Protein AF-A0A5E4Q2Z3-F1 (afdb_monomer)

Nearest PDB structures (foldseek):
  5k8j-assembly1_A-2  TM=1.905E-01  e=8.175E+00  Caulobacter vibrioides CB15

Secondary structure (DSSP, 8-state):
-EEETTEEE--------SS-SEEEEEEEE---SSSPPPEEEEETTEEEEESSPPP--S-----------PEEEEEEEE---TT-HHHHHHHHHHS-TT---------S------------HHHHHHHHHHHHHHHHHHHHHHHHHHHHHHS------

Radius of gyration: 28.91 Å; Cα contacts (8 Å, |Δi|>4): 92; chains: 1; bounding box: 71×32×90 Å

Mean predicted aligned error: 18.39 Å

Sequence (157 aa):
MMKDGNALQSVYEAFRFTESYGVIFQCNVKYCLGPCEPAVCEWGRESIESWGRKRRSLPQNETETAQEEDMNISQEILVLDFGDERQSTDFLRSDKPGGTASETNFGGEKTVTIVEPCPSKGSVLLLGVACALLVLLYIATIFCYYMRKWMAPPKHL

Foldseek 3Di:
DDDDPPDFDDDDDDDDDPVDQKDKDKDWDFDDPDDQAWDWDDDPPDTDTHPDDDDDDDDDDDPDPDPGPTDIDMDMDGHDDPPPVVVVVVVVPVPDDDDDDDDDDDDDDDDPPDDPVPVPPVNVVVVVVVVVVVVVVVVVVVVVVVCCVVPDDPPDD

Structure (mmCIF, N/CA/C/O backbone):
data_AF-A0A5E4Q2Z3-F1
#
_entry.id   AF-A0A5E4Q2Z3-F1
#
loop_
_atom_site.group_PDB
_atom_site.id
_atom_site.type_symbol
_atom_site.label_atom_id
_atom_site.label_alt_id
_atom_site.label_comp_id
_atom_site.label_asym_id
_atom_site.label_entity_id
_atom_site.label_seq_id
_atom_site.pdbx_PDB_ins_code
_atom_site.Cartn_x
_atom_site.Cartn_y
_atom_site.Cartn_z
_atom_site.occupancy
_atom_site.B_iso_or_equiv
_atom_site.auth_seq_id
_atom_site.auth_comp_id
_atom_site.auth_asym_id
_atom_site.auth_atom_id
_atom_site.pdbx_PDB_model_num
ATOM 1 N N . MET A 1 1 ? 3.162 -3.206 -16.018 1.00 85.25 1 MET A N 1
ATOM 2 C CA . MET A 1 1 ? 2.653 -4.082 -14.938 1.00 85.25 1 MET A CA 1
ATOM 3 C C . MET A 1 1 ? 2.426 -5.451 -15.535 1.00 85.25 1 MET A C 1
ATOM 5 O O . MET A 1 1 ? 1.908 -5.526 -16.646 1.00 85.25 1 MET A O 1
ATOM 9 N N . MET A 1 2 ? 2.848 -6.493 -14.832 1.00 87.62 2 MET A N 1
ATOM 10 C CA . MET A 1 2 ? 2.703 -7.886 -15.248 1.00 87.62 2 MET A CA 1
ATOM 11 C C . MET A 1 2 ? 1.616 -8.553 -14.407 1.00 87.62 2 MET A C 1
ATOM 13 O O . MET A 1 2 ? 1.395 -8.168 -13.257 1.00 87.62 2 MET A O 1
ATOM 17 N N . LYS A 1 3 ? 0.920 -9.522 -14.997 1.00 87.81 3 LYS A N 1
ATOM 18 C CA . LYS A 1 3 ? -0.082 -10.325 -14.301 1.00 87.81 3 LYS A CA 1
ATOM 19 C C . LYS A 1 3 ? 0.606 -11.501 -13.605 1.00 87.81 3 LYS A C 1
ATOM 21 O O . LYS A 1 3 ? 1.283 -12.276 -14.274 1.00 87.81 3 LYS A O 1
ATOM 26 N N . ASP A 1 4 ? 0.385 -11.648 -12.303 1.00 88.12 4 ASP A N 1
ATOM 27 C CA . ASP A 1 4 ? 0.823 -12.801 -11.511 1.00 88.12 4 ASP A CA 1
ATOM 28 C C . ASP A 1 4 ? -0.396 -13.440 -10.829 1.00 88.12 4 ASP A C 1
ATOM 30 O O . ASP A 1 4 ? -0.913 -12.952 -9.823 1.00 88.12 4 ASP A O 1
ATOM 34 N N . GLY A 1 5 ? -0.950 -14.483 -11.453 1.00 86.69 5 GLY A N 1
ATOM 35 C CA . GLY A 1 5 ? -2.220 -15.082 -11.035 1.00 86.69 5 GLY A CA 1
ATOM 36 C C . GLY A 1 5 ? -3.374 -14.068 -11.042 1.00 86.69 5 GLY A C 1
ATOM 37 O O . GLY A 1 5 ? -3.793 -13.598 -12.104 1.00 86.69 5 GLY A O 1
ATOM 38 N N . ASN A 1 6 ? -3.881 -13.7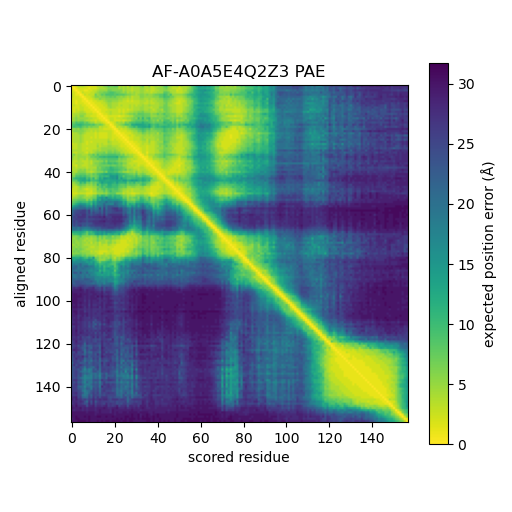43 -9.848 1.00 82.88 6 ASN A N 1
ATOM 39 C CA . ASN A 1 6 ? -4.934 -12.743 -9.626 1.00 82.88 6 ASN A CA 1
ATOM 40 C C . ASN A 1 6 ? -4.388 -11.374 -9.175 1.00 82.88 6 ASN A C 1
ATOM 42 O O . ASN A 1 6 ? -5.175 -10.477 -8.878 1.00 82.88 6 ASN A O 1
ATOM 46 N N . ALA A 1 7 ? -3.067 -11.208 -9.107 1.00 85.06 7 ALA A N 1
ATOM 47 C CA . ALA A 1 7 ? -2.408 -9.971 -8.716 1.00 85.06 7 ALA A CA 1
ATOM 48 C C . ALA A 1 7 ? -1.781 -9.254 -9.924 1.00 85.06 7 ALA A C 1
ATOM 50 O O . ALA A 1 7 ? -1.456 -9.856 -10.952 1.00 85.06 7 ALA A O 1
ATOM 51 N N . LEU A 1 8 ? -1.598 -7.941 -9.778 1.00 86.38 8 LEU A N 1
ATOM 52 C CA . LEU A 1 8 ? -0.811 -7.110 -10.684 1.00 86.38 8 LEU A CA 1
ATOM 53 C C . LEU A 1 8 ? 0.483 -6.718 -9.981 1.00 86.38 8 LEU A C 1
ATOM 55 O O . LEU A 1 8 ? 0.448 -6.188 -8.872 1.00 86.38 8 LEU A O 1
ATOM 59 N N . GLN A 1 9 ? 1.614 -6.943 -10.646 1.00 88.25 9 GLN A N 1
ATOM 60 C CA . GLN A 1 9 ? 2.930 -6.634 -10.103 1.00 88.25 9 GLN A CA 1
ATOM 61 C C . GLN A 1 9 ? 3.684 -5.637 -10.988 1.00 88.25 9 GLN A C 1
ATOM 63 O O . GLN A 1 9 ? 3.633 -5.658 -12.225 1.00 88.25 9 GLN A O 1
ATOM 68 N N . SER A 1 10 ? 4.423 -4.751 -10.333 1.00 86.25 10 SER A N 1
ATOM 69 C CA . SER A 1 10 ? 5.397 -3.853 -10.946 1.00 86.25 10 SER A CA 1
ATOM 70 C C . SER A 1 10 ? 6.582 -3.689 -10.011 1.00 86.25 10 SER A C 1
ATOM 72 O O . SER A 1 10 ? 6.403 -3.581 -8.800 1.00 86.25 10 SER A O 1
ATOM 74 N N . VAL A 1 11 ? 7.778 -3.660 -10.587 1.00 87.38 11 VAL A N 1
ATOM 75 C CA . VAL A 1 11 ? 9.028 -3.451 -9.859 1.00 87.38 11 VAL A CA 1
ATOM 76 C C . VAL A 1 11 ? 9.473 -2.011 -10.083 1.00 87.38 11 VAL A C 1
ATOM 78 O O . VAL A 1 11 ? 9.460 -1.534 -11.218 1.00 87.38 11 VAL A O 1
ATOM 81 N N . TYR A 1 12 ? 9.854 -1.337 -9.002 1.00 88.06 12 TYR A N 1
ATOM 82 C CA . TYR A 1 12 ? 10.375 0.026 -9.017 1.00 88.06 12 TYR A CA 1
ATOM 83 C C . TYR A 1 12 ? 11.735 0.059 -8.327 1.0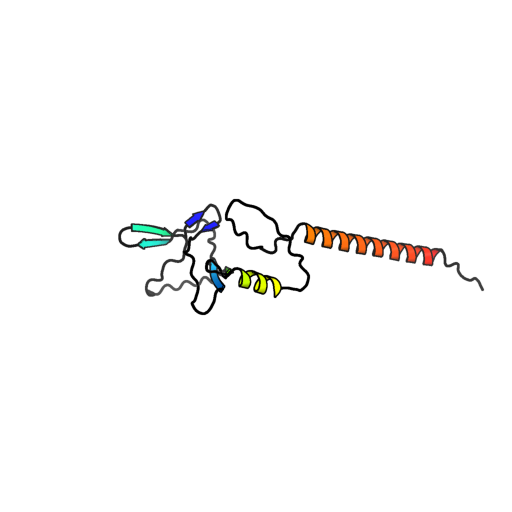0 88.06 12 TYR A C 1
ATOM 85 O O . TYR A 1 12 ? 11.951 -0.648 -7.341 1.00 88.06 12 TYR A O 1
ATOM 93 N N . GLU A 1 13 ? 12.640 0.891 -8.832 1.00 87.44 13 GLU A N 1
ATOM 94 C CA . GLU A 1 13 ? 13.867 1.221 -8.112 1.00 87.44 13 GLU A CA 1
ATOM 95 C C . GLU A 1 13 ? 13.537 2.140 -6.935 1.00 87.44 13 GLU A C 1
ATOM 97 O O . GLU A 1 13 ? 12.663 3.005 -7.032 1.00 87.44 13 GLU A O 1
ATOM 102 N N . ALA A 1 14 ? 14.222 1.942 -5.810 1.00 85.88 14 ALA A N 1
ATOM 103 C CA . ALA A 1 14 ? 14.028 2.782 -4.640 1.00 85.88 14 ALA A CA 1
ATOM 104 C C . ALA A 1 14 ? 14.474 4.219 -4.945 1.00 85.88 14 ALA A C 1
ATOM 106 O O . ALA A 1 14 ? 15.584 4.449 -5.425 1.00 85.88 14 ALA A O 1
ATOM 107 N N . PHE A 1 15 ? 13.614 5.184 -4.634 1.00 88.62 15 PHE A N 1
ATOM 108 C CA . PHE A 1 15 ? 13.907 6.605 -4.760 1.00 88.62 15 PHE A CA 1
ATOM 109 C C . PHE A 1 15 ? 13.319 7.358 -3.573 1.00 88.62 15 PHE A C 1
ATOM 111 O O . PHE A 1 15 ? 12.349 6.913 -2.965 1.00 88.62 15 PHE A O 1
ATOM 118 N N . ARG A 1 16 ? 13.887 8.523 -3.269 1.00 86.69 16 ARG A N 1
ATOM 119 C CA . ARG A 1 16 ? 13.327 9.470 -2.303 1.00 86.69 16 ARG A CA 1
ATOM 120 C C . ARG A 1 16 ? 13.345 10.874 -2.875 1.00 86.69 16 ARG A C 1
ATOM 122 O O . ARG A 1 16 ? 14.167 11.186 -3.739 1.00 86.69 16 ARG A O 1
ATOM 129 N N . PHE A 1 17 ? 12.459 11.725 -2.376 1.00 88.31 17 PHE A N 1
ATOM 130 C CA . PHE A 1 17 ? 12.543 13.152 -2.653 1.00 88.31 17 PHE A CA 1
ATOM 131 C C . PHE A 1 17 ? 13.656 13.771 -1.797 1.00 88.31 17 PHE A C 1
ATOM 133 O O . PHE A 1 17 ? 14.016 13.258 -0.738 1.00 88.31 17 PHE A O 1
ATOM 140 N N . THR A 1 18 ? 14.233 14.887 -2.244 1.00 87.50 18 THR A N 1
ATOM 141 C CA . THR A 1 18 ? 15.296 15.569 -1.483 1.00 87.50 18 THR A CA 1
ATOM 142 C C . THR A 1 18 ? 14.792 16.153 -0.164 1.00 87.50 18 THR A C 1
ATOM 144 O O . THR A 1 18 ? 15.579 16.329 0.757 1.00 87.50 18 THR A O 1
ATOM 147 N N . GLU A 1 19 ? 13.494 16.442 -0.080 1.00 86.88 19 GLU A N 1
ATOM 148 C CA . GLU A 1 19 ? 12.838 17.069 1.073 1.00 86.88 19 GLU A CA 1
ATOM 149 C C . GLU A 1 19 ? 12.075 16.063 1.955 1.00 86.88 19 GLU A C 1
ATOM 151 O O . GLU A 1 19 ? 11.770 16.363 3.104 1.00 86.88 19 GLU A O 1
ATOM 156 N N . SER A 1 20 ? 11.790 14.857 1.446 1.00 84.06 20 SER A N 1
ATOM 157 C CA . SER A 1 20 ? 10.996 13.848 2.153 1.00 84.06 20 SER A CA 1
ATOM 158 C C . SER A 1 20 ? 11.587 12.452 2.002 1.00 84.06 20 SER A C 1
ATOM 160 O O . SER A 1 20 ? 11.831 11.977 0.890 1.00 84.06 20 SER A O 1
ATOM 162 N N . TYR A 1 21 ? 11.740 11.778 3.140 1.00 85.31 21 TYR A N 1
ATOM 163 C CA . TYR A 1 21 ? 12.079 10.358 3.222 1.00 85.31 21 TYR A CA 1
ATOM 164 C C . TYR A 1 21 ? 10.877 9.452 2.920 1.00 85.31 21 TYR A C 1
ATOM 166 O O . TYR A 1 21 ? 11.060 8.295 2.547 1.00 85.31 21 TYR A O 1
ATOM 174 N N . GLY A 1 22 ? 9.653 9.964 3.087 1.00 87.81 22 GLY A N 1
ATOM 175 C CA . GLY A 1 22 ? 8.418 9.258 2.759 1.00 87.81 22 GLY A CA 1
ATOM 176 C C . GLY A 1 22 ? 8.053 9.433 1.286 1.00 87.81 22 GLY A C 1
ATOM 177 O O . GLY A 1 22 ? 8.051 10.555 0.766 1.00 87.81 22 GLY A O 1
ATOM 178 N N . VAL A 1 23 ? 7.726 8.323 0.624 1.00 89.31 23 VAL A N 1
ATOM 179 C CA . VAL A 1 23 ? 7.159 8.273 -0.728 1.00 89.31 23 VAL A CA 1
ATOM 180 C C . VAL A 1 23 ? 5.818 7.556 -0.667 1.00 89.31 23 VAL A C 1
ATOM 182 O O . VAL A 1 23 ? 5.718 6.456 -0.127 1.00 89.31 23 VAL A O 1
ATOM 185 N N . ILE A 1 24 ? 4.784 8.167 -1.246 1.00 89.12 24 ILE A N 1
ATOM 186 C CA . ILE A 1 24 ? 3.442 7.587 -1.310 1.00 89.12 24 ILE A CA 1
ATOM 187 C C . ILE A 1 24 ? 3.184 7.089 -2.729 1.00 89.12 24 ILE A C 1
ATOM 189 O O . ILE A 1 24 ? 3.210 7.858 -3.691 1.00 89.12 24 ILE A O 1
ATOM 193 N N . PHE A 1 25 ? 2.896 5.800 -2.853 1.00 89.44 25 PHE A N 1
ATOM 194 C CA . PHE A 1 25 ? 2.440 5.184 -4.088 1.00 89.44 25 PHE A CA 1
ATOM 195 C C . PHE A 1 25 ? 0.922 5.211 -4.116 1.00 89.44 25 PHE A C 1
ATOM 197 O O . PHE A 1 25 ? 0.281 4.517 -3.331 1.00 89.44 25 PHE A O 1
ATOM 204 N N . GLN A 1 26 ? 0.353 6.010 -5.017 1.00 89.62 26 GLN A N 1
ATOM 205 C CA . GLN A 1 26 ? -1.086 6.066 -5.247 1.00 89.62 26 GLN A CA 1
ATOM 206 C C . GLN A 1 26 ? -1.427 5.401 -6.582 1.00 89.62 26 GLN A C 1
ATOM 208 O O . GLN A 1 26 ? -1.059 5.882 -7.656 1.00 89.62 26 GLN A O 1
ATOM 213 N N . CYS A 1 27 ? -2.158 4.298 -6.505 1.00 87.50 27 CYS A N 1
ATOM 214 C CA . CYS A 1 27 ? -2.600 3.507 -7.642 1.00 87.50 27 CYS A CA 1
ATOM 215 C C . CYS A 1 27 ? -4.117 3.629 -7.801 1.00 87.50 27 CYS A C 1
ATOM 217 O O . CYS A 1 27 ? -4.851 3.619 -6.817 1.00 87.50 27 CYS A O 1
ATOM 219 N N . ASN A 1 28 ? -4.583 3.702 -9.048 1.00 88.62 28 ASN A N 1
ATOM 220 C CA . ASN A 1 28 ? -5.996 3.535 -9.381 1.00 88.62 28 ASN A CA 1
ATOM 221 C C . ASN A 1 28 ? -6.151 2.188 -10.079 1.00 88.62 28 ASN A C 1
ATOM 223 O O . ASN A 1 28 ? -5.472 1.929 -11.077 1.00 88.62 28 ASN A O 1
ATOM 227 N N . VAL A 1 29 ? -7.006 1.335 -9.531 1.00 87.31 29 VAL A N 1
ATOM 228 C CA . VAL A 1 29 ? -7.225 -0.029 -9.999 1.00 87.31 29 VAL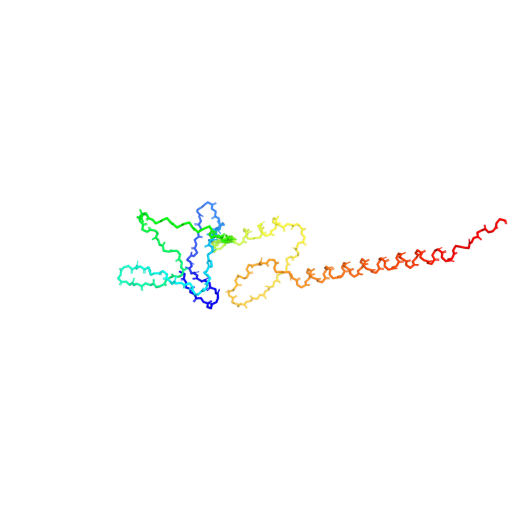 A CA 1
ATOM 229 C C . VAL A 1 29 ? -8.586 -0.111 -10.669 1.00 87.31 29 VAL A C 1
ATOM 231 O O . VAL A 1 29 ? -9.603 0.259 -10.085 1.00 87.31 29 VAL A O 1
ATOM 234 N N . LYS A 1 30 ? -8.576 -0.649 -11.889 1.00 85.62 30 LYS A N 1
ATOM 235 C CA . LYS A 1 30 ? -9.764 -0.990 -12.667 1.00 85.62 30 LYS A CA 1
ATOM 236 C C . LYS A 1 30 ? -9.895 -2.499 -12.773 1.00 85.62 30 LYS A C 1
ATOM 238 O O . LYS A 1 30 ? -8.892 -3.187 -12.966 1.00 85.62 30 LYS A O 1
ATOM 243 N N . TYR A 1 31 ? -11.120 -2.998 -12.675 1.00 84.25 31 TYR A N 1
ATOM 244 C CA . TYR A 1 31 ? -11.435 -4.402 -12.913 1.00 84.25 31 TYR A CA 1
ATOM 245 C C . TYR A 1 31 ? -12.238 -4.542 -14.206 1.00 84.25 31 TYR A C 1
ATOM 247 O O . TYR A 1 31 ? -13.071 -3.700 -14.521 1.00 84.25 31 TYR A O 1
ATOM 255 N N . CYS A 1 32 ? -11.994 -5.620 -14.947 1.00 83.25 32 CYS A N 1
ATOM 256 C CA . CYS A 1 32 ? -12.779 -5.968 -16.126 1.00 83.25 32 CYS A CA 1
ATOM 257 C C . CYS A 1 32 ? -13.818 -7.023 -15.735 1.00 83.25 32 CYS A C 1
ATOM 259 O O . CYS A 1 32 ? -13.527 -7.924 -14.944 1.00 83.25 32 CYS A O 1
ATOM 261 N N . LEU A 1 33 ? -15.020 -6.958 -16.309 1.00 85.06 33 LEU A N 1
ATOM 262 C CA . LEU A 1 33 ? -16.019 -8.026 -16.198 1.00 85.06 33 LEU A CA 1
ATOM 263 C C . LEU A 1 33 ? -15.616 -9.194 -17.118 1.00 85.06 33 LEU A C 1
ATOM 265 O O . LEU A 1 33 ? -16.211 -9.413 -18.168 1.00 85.06 33 LEU A O 1
ATOM 269 N N . GLY A 1 34 ? -14.544 -9.901 -16.751 1.00 85.12 34 GLY A N 1
ATOM 270 C CA . GLY A 1 34 ? -13.908 -10.939 -17.565 1.00 85.12 34 GLY A CA 1
ATOM 271 C C . GLY A 1 34 ? -12.379 -10.810 -17.595 1.00 85.12 34 GLY A C 1
ATOM 272 O O . GLY A 1 34 ? -11.800 -10.078 -16.789 1.00 85.12 34 GLY A O 1
ATOM 273 N N . PRO A 1 35 ? -11.687 -11.531 -18.495 1.00 84.69 35 PRO A N 1
ATOM 274 C CA . PRO A 1 35 ? -10.250 -11.357 -18.673 1.00 84.69 35 PRO A CA 1
ATOM 275 C C . PRO A 1 35 ?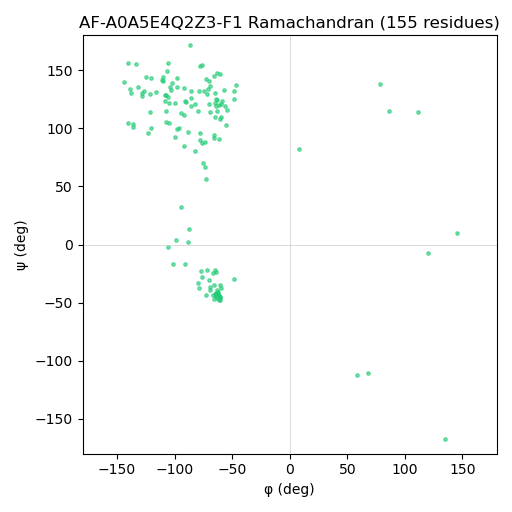 -9.943 -9.944 -19.194 1.00 84.69 35 PRO A C 1
ATOM 277 O O . PRO A 1 35 ? -10.473 -9.533 -20.219 1.00 84.69 35 PRO A O 1
ATOM 280 N N . CYS A 1 36 ? -9.071 -9.208 -18.498 1.00 84.75 36 CYS A N 1
ATOM 281 C CA . CYS A 1 36 ? -8.581 -7.918 -18.981 1.00 84.75 36 CYS A CA 1
ATOM 282 C C . CYS A 1 36 ? -7.616 -8.097 -20.157 1.00 84.75 36 CYS A C 1
ATOM 284 O O . CYS A 1 36 ? -6.635 -8.846 -20.047 1.00 84.75 36 CYS A O 1
ATOM 286 N N . GLU A 1 37 ? -7.861 -7.366 -21.243 1.00 87.62 37 GLU A N 1
ATOM 287 C CA . GLU A 1 37 ? -6.958 -7.315 -22.392 1.00 87.62 37 GLU A CA 1
ATOM 288 C C . GLU A 1 37 ? -5.672 -6.542 -22.043 1.00 87.62 37 GLU A C 1
ATOM 290 O O . GLU A 1 37 ? -5.743 -5.471 -21.427 1.00 87.62 37 GLU A O 1
ATOM 295 N N . PRO A 1 38 ? -4.483 -7.063 -22.397 1.00 88.69 38 PRO A N 1
ATOM 296 C CA . PRO A 1 38 ? -3.235 -6.349 -22.177 1.00 88.69 38 PRO A CA 1
ATOM 297 C C . PRO A 1 38 ? -3.117 -5.143 -23.113 1.00 88.69 38 PRO A C 1
ATOM 299 O O . PRO A 1 38 ? -3.407 -5.212 -24.306 1.00 88.69 38 PRO A O 1
ATOM 302 N N . ALA A 1 39 ? -2.591 -4.038 -22.593 1.00 87.31 39 ALA A N 1
ATOM 303 C CA . ALA A 1 39 ? -2.113 -2.941 -23.417 1.00 87.31 39 ALA A CA 1
ATOM 304 C C . ALA A 1 39 ? -0.729 -3.282 -23.984 1.00 87.31 39 ALA A C 1
ATOM 306 O O . ALA A 1 39 ? 0.181 -3.661 -23.248 1.00 87.31 39 ALA A O 1
ATOM 307 N N . VAL A 1 40 ? -0.542 -3.085 -25.287 1.00 87.00 40 VAL A N 1
ATOM 308 C CA . VAL A 1 40 ? 0.774 -3.225 -25.919 1.00 87.00 40 VAL A CA 1
ATOM 309 C C . VAL A 1 40 ? 1.532 -1.904 -25.798 1.00 87.00 40 VAL A C 1
ATOM 311 O O . VAL A 1 40 ? 1.081 -0.863 -26.287 1.00 87.00 40 VAL A O 1
ATOM 314 N N . CYS A 1 41 ? 2.677 -1.949 -25.124 1.00 83.19 41 CYS A N 1
ATOM 315 C CA . CYS A 1 41 ? 3.598 -0.833 -24.969 1.00 83.19 41 CYS A CA 1
ATOM 316 C C . CYS A 1 41 ? 4.822 -1.055 -25.858 1.00 83.19 41 CYS A C 1
ATOM 318 O O . CYS A 1 41 ? 5.491 -2.080 -25.756 1.00 83.19 41 CYS A O 1
ATOM 320 N N . GLU A 1 42 ? 5.146 -0.077 -26.696 1.00 85.50 42 GLU A N 1
ATOM 321 C CA . GLU A 1 42 ? 6.367 -0.104 -27.500 1.00 85.50 42 GLU A CA 1
ATOM 322 C C . GLU A 1 42 ? 7.508 0.566 -26.731 1.00 85.50 42 GLU A C 1
ATOM 324 O O . GLU A 1 42 ? 7.413 1.732 -26.335 1.00 85.50 42 GLU A O 1
ATOM 329 N N . TRP A 1 43 ? 8.594 -0.173 -26.520 1.00 79.81 43 TRP A N 1
ATOM 330 C CA . TRP A 1 43 ? 9.833 0.339 -25.950 1.00 79.81 43 TRP A CA 1
ATOM 331 C C . TRP A 1 43 ? 10.971 0.123 -26.950 1.00 79.81 43 TRP A C 1
ATOM 333 O O . TRP A 1 43 ? 11.512 -0.971 -27.109 1.00 79.81 43 TRP A O 1
ATOM 343 N N . GLY A 1 44 ? 11.326 1.182 -27.682 1.00 82.94 44 GLY A N 1
ATOM 344 C CA . GLY A 1 44 ? 12.321 1.094 -28.749 1.00 82.94 44 GLY A CA 1
ATOM 345 C C . GLY A 1 44 ? 11.813 0.268 -29.935 1.00 82.94 44 GLY A C 1
ATOM 346 O O . GLY A 1 44 ? 10.949 0.731 -30.671 1.00 82.94 44 GLY A O 1
ATOM 347 N N . ARG A 1 45 ? 12.382 -0.926 -30.149 1.00 83.50 45 ARG A N 1
ATOM 348 C CA . ARG A 1 45 ? 11.970 -1.874 -31.209 1.00 83.50 45 ARG A CA 1
ATOM 349 C C . ARG A 1 45 ? 11.196 -3.081 -30.675 1.00 83.50 45 ARG A C 1
ATOM 351 O O . ARG A 1 45 ? 10.798 -3.934 -31.462 1.00 83.50 45 ARG A O 1
ATOM 358 N N . GLU A 1 46 ? 11.025 -3.167 -29.361 1.00 84.94 46 GLU A N 1
ATOM 359 C CA . GLU A 1 46 ? 10.359 -4.283 -28.702 1.00 84.94 46 GLU A CA 1
ATOM 360 C C . GLU A 1 46 ? 8.952 -3.864 -28.270 1.00 84.94 46 GLU A C 1
ATOM 362 O O . GLU A 1 46 ? 8.743 -2.776 -27.728 1.00 84.94 46 GLU A O 1
ATOM 367 N N . SER A 1 47 ? 7.978 -4.735 -28.524 1.00 85.50 47 SER A N 1
ATOM 368 C CA . SER A 1 47 ? 6.604 -4.594 -28.047 1.00 85.50 47 SER A CA 1
ATOM 369 C C . SER A 1 47 ? 6.406 -5.475 -26.816 1.00 85.50 47 SER A C 1
ATOM 371 O O . SER A 1 47 ? 6.588 -6.690 -26.898 1.00 85.50 47 SER A O 1
ATOM 373 N N . ILE A 1 48 ? 6.025 -4.877 -25.690 1.00 87.69 48 ILE A N 1
ATOM 374 C CA . ILE A 1 48 ? 5.807 -5.573 -24.419 1.00 87.69 48 ILE A CA 1
ATOM 375 C C . ILE A 1 48 ? 4.337 -5.443 -24.028 1.00 87.69 48 ILE A C 1
ATOM 377 O O . ILE A 1 48 ? 3.771 -4.347 -24.022 1.00 87.69 48 ILE A O 1
ATOM 381 N N . GLU A 1 49 ? 3.724 -6.564 -23.664 1.00 87.88 49 GLU A N 1
ATOM 382 C CA . GLU A 1 49 ? 2.381 -6.589 -23.094 1.00 87.88 49 GLU A CA 1
ATOM 383 C C . GLU A 1 49 ? 2.401 -6.099 -21.641 1.00 87.88 49 GLU A C 1
ATOM 385 O O . GLU A 1 49 ? 3.223 -6.508 -20.819 1.00 87.88 49 GLU A O 1
ATOM 390 N N . SER A 1 50 ? 1.483 -5.198 -21.311 1.00 87.31 50 SER A N 1
ATOM 391 C CA . SER A 1 50 ? 1.340 -4.617 -19.984 1.00 87.31 50 SER A CA 1
ATOM 392 C C . SER A 1 50 ? -0.133 -4.519 -19.624 1.00 87.31 50 SER A C 1
ATOM 394 O O . SER A 1 50 ? -0.933 -3.975 -20.371 1.00 87.31 50 SER A O 1
ATOM 396 N N . TRP A 1 51 ? -0.486 -4.940 -18.415 1.00 87.81 51 TRP A N 1
ATOM 397 C CA . TRP A 1 51 ? -1.835 -4.766 -17.859 1.00 87.81 51 TRP A CA 1
ATOM 398 C C . TRP A 1 51 ? -2.008 -3.419 -17.142 1.00 87.81 51 TRP A C 1
ATOM 400 O O . TRP A 1 51 ? -2.953 -3.206 -16.390 1.00 87.81 51 TRP A O 1
ATOM 410 N N . GLY A 1 52 ? -1.058 -2.505 -17.343 1.00 83.38 52 GLY A N 1
ATOM 411 C CA . GLY A 1 52 ? -1.154 -1.127 -16.879 1.00 83.38 52 GLY A CA 1
ATOM 412 C C . GLY A 1 52 ? -1.875 -0.231 -17.884 1.00 83.38 52 GLY A C 1
ATOM 413 O O . GLY A 1 52 ? -2.116 -0.599 -19.032 1.00 83.38 52 GLY A O 1
ATOM 414 N N . ARG A 1 53 ? -2.161 1.004 -17.471 1.00 75.44 53 ARG A N 1
ATOM 415 C CA . ARG A 1 53 ? -2.799 1.992 -18.344 1.00 75.44 53 ARG A CA 1
ATOM 416 C C . ARG A 1 53 ? -1.907 2.325 -19.547 1.00 75.44 53 ARG A C 1
ATOM 418 O O . ARG A 1 53 ? -0.780 2.792 -19.371 1.00 75.44 53 ARG A O 1
ATOM 425 N N . LYS A 1 54 ? -2.438 2.170 -20.766 1.00 71.50 54 LYS A N 1
ATOM 426 C CA . LYS A 1 54 ? -1.796 2.654 -21.998 1.00 71.50 54 LYS A CA 1
ATOM 427 C C . LYS A 1 54 ? -1.552 4.162 -21.889 1.00 71.50 54 LYS A C 1
ATOM 429 O O . LYS A 1 54 ? -2.449 4.919 -21.504 1.00 71.50 54 LYS A O 1
ATOM 434 N N . ARG A 1 55 ? -0.343 4.624 -22.230 1.00 69.06 55 ARG A N 1
ATOM 435 C CA . ARG A 1 55 ? -0.046 6.063 -22.293 1.00 69.06 55 ARG A CA 1
ATOM 436 C C . ARG A 1 55 ? -0.997 6.690 -23.315 1.00 69.06 55 ARG A C 1
ATOM 438 O O . ARG A 1 55 ? -1.002 6.268 -24.467 1.00 69.06 55 ARG A O 1
ATOM 445 N N . ARG A 1 56 ? -1.817 7.656 -22.888 1.00 65.44 56 ARG A N 1
ATOM 446 C CA . ARG A 1 56 ? -2.786 8.330 -23.767 1.00 65.44 56 ARG A CA 1
ATOM 447 C C . ARG A 1 56 ? -2.053 8.892 -24.990 1.00 65.44 56 ARG A C 1
ATOM 449 O O . ARG A 1 56 ? -1.211 9.777 -24.840 1.00 65.44 56 ARG A O 1
ATOM 456 N N . SER A 1 57 ? -2.365 8.385 -26.181 1.00 57.28 57 SER A N 1
ATOM 457 C CA . SER A 1 57 ? -2.217 9.171 -27.404 1.00 57.28 57 SER A CA 1
ATOM 458 C C . SER A 1 57 ? -3.167 10.370 -27.302 1.00 57.28 57 SER A C 1
ATOM 460 O O . SER A 1 57 ? -4.199 10.284 -26.635 1.00 57.28 57 SER A O 1
ATOM 462 N N . LEU A 1 58 ? -2.786 11.507 -27.889 1.00 52.62 58 LEU A N 1
ATOM 463 C CA . LEU A 1 58 ? -3.614 12.718 -27.931 1.00 52.62 58 LEU A CA 1
ATOM 464 C C . LEU A 1 58 ? -5.060 12.362 -28.341 1.00 52.62 58 LEU A C 1
ATOM 466 O O . LEU A 1 58 ? -5.233 11.520 -29.223 1.00 52.62 58 LEU A O 1
ATOM 470 N N . PRO A 1 59 ? -6.085 12.939 -27.689 1.00 50.41 59 PRO A N 1
ATOM 471 C CA . PRO A 1 59 ? -7.451 12.452 -27.811 1.00 50.41 59 PRO A CA 1
ATOM 472 C C . PRO A 1 59 ? -7.991 12.724 -29.215 1.00 50.41 59 PRO A C 1
ATOM 474 O O . PRO A 1 59 ? -8.208 13.873 -29.595 1.00 50.41 59 PRO A O 1
ATOM 477 N N . GLN A 1 60 ? -8.246 11.658 -29.967 1.00 47.00 60 GLN A N 1
ATOM 478 C CA . GLN A 1 60 ? -9.155 11.690 -31.101 1.00 47.00 60 GLN A CA 1
ATOM 479 C C . GLN A 1 60 ? -10.502 11.184 -30.582 1.00 47.00 60 GLN A C 1
ATOM 481 O O . GLN A 1 60 ? -10.650 9.999 -30.341 1.00 47.00 60 GLN A O 1
ATOM 486 N N . ASN A 1 61 ? -11.409 12.128 -30.307 1.00 48.97 61 ASN A N 1
ATOM 487 C CA . ASN A 1 61 ? -12.840 11.969 -30.009 1.00 48.97 61 ASN A CA 1
ATOM 488 C C . ASN A 1 61 ? -13.354 10.528 -29.824 1.00 48.97 61 ASN A C 1
ATOM 490 O O . ASN A 1 61 ? -13.990 9.986 -30.723 1.00 48.97 61 ASN A O 1
ATOM 494 N N . GLU A 1 62 ? -13.185 9.961 -28.633 1.00 47.69 62 GLU A N 1
ATOM 495 C CA . GLU A 1 62 ? -13.953 8.790 -28.215 1.00 47.69 62 GLU A CA 1
ATOM 496 C C . GLU A 1 62 ? -14.714 9.143 -26.940 1.00 47.69 62 GLU A C 1
ATOM 498 O O . GLU A 1 62 ? -14.164 9.507 -25.900 1.00 47.69 62 GLU A O 1
ATOM 503 N N . THR A 1 63 ? -16.031 9.157 -27.103 1.00 47.88 63 THR A N 1
ATOM 504 C CA . THR A 1 63 ? -17.040 9.403 -26.083 1.00 47.88 63 THR A CA 1
ATOM 505 C C . THR A 1 63 ? -17.266 8.098 -25.333 1.00 47.88 63 THR A C 1
ATOM 507 O O . THR A 1 63 ? -18.221 7.383 -25.603 1.00 47.88 63 THR A O 1
ATOM 510 N N . GLU A 1 64 ? -16.398 7.770 -24.379 1.00 49.22 64 GLU A N 1
ATOM 511 C CA . GLU A 1 64 ? -16.643 6.637 -23.482 1.00 49.22 64 GLU A CA 1
ATOM 512 C C . GLU A 1 64 ? -17.181 7.131 -22.142 1.00 49.22 64 GLU A C 1
ATOM 514 O O . GLU A 1 64 ? -16.473 7.518 -21.213 1.00 49.22 64 GLU A O 1
ATOM 519 N N . THR A 1 65 ? -18.508 7.151 -22.096 1.00 43.56 65 THR A N 1
ATOM 520 C CA . THR A 1 65 ? -19.315 7.214 -20.884 1.00 43.56 65 THR A CA 1
ATOM 521 C C . THR A 1 65 ? -19.301 5.830 -20.237 1.00 43.56 65 THR A C 1
ATOM 523 O O . THR A 1 65 ? -20.171 5.005 -20.484 1.00 43.56 65 THR A O 1
ATOM 526 N N . ALA A 1 66 ? -18.308 5.569 -19.393 1.00 45.44 66 ALA A N 1
ATOM 527 C CA . ALA A 1 66 ? -18.368 4.495 -18.413 1.00 45.44 66 ALA A CA 1
ATOM 528 C C . ALA A 1 66 ? -17.828 5.052 -17.100 1.00 45.44 66 ALA A C 1
ATOM 530 O O . ALA A 1 66 ? -16.631 5.284 -16.930 1.00 45.44 66 ALA A O 1
ATOM 531 N N . GLN A 1 67 ? -18.749 5.337 -16.187 1.00 47.28 67 GLN A N 1
ATOM 532 C CA . GLN A 1 67 ? -18.456 5.690 -14.807 1.00 47.28 67 GLN A CA 1
ATOM 533 C C . GLN A 1 67 ? -18.021 4.398 -14.092 1.00 47.28 67 GLN A C 1
ATOM 535 O O . GLN A 1 67 ? -18.755 3.840 -13.287 1.00 47.28 67 GLN A O 1
ATOM 540 N N . GLU A 1 68 ? -16.872 3.847 -14.487 1.00 57.53 68 GLU A N 1
ATOM 541 C CA . GLU A 1 68 ? -16.227 2.754 -13.766 1.00 57.53 68 GLU A CA 1
ATOM 542 C C . GLU A 1 68 ? -15.697 3.317 -12.450 1.00 57.53 68 GLU A C 1
ATOM 544 O O . GLU A 1 68 ? -14.920 4.273 -12.439 1.00 57.53 68 GLU A O 1
ATOM 549 N N . GLU A 1 69 ? -16.161 2.751 -11.341 1.00 65.25 69 GLU A N 1
ATOM 550 C CA . GLU A 1 69 ? -15.677 3.082 -10.006 1.00 65.25 69 GLU A CA 1
ATOM 551 C C . GLU A 1 69 ? -14.210 2.650 -9.886 1.00 65.25 69 GLU A C 1
ATOM 553 O O . GLU A 1 69 ? -13.895 1.494 -9.600 1.00 65.25 69 GLU A O 1
ATOM 558 N N . ASP A 1 70 ? -13.303 3.589 -10.150 1.00 69.69 70 ASP A N 1
ATOM 559 C CA . ASP A 1 70 ? -11.875 3.415 -9.912 1.00 69.69 70 ASP A CA 1
ATOM 560 C C . ASP A 1 70 ? -11.637 3.187 -8.414 1.00 69.69 70 ASP A C 1
ATOM 562 O O . ASP A 1 70 ? -11.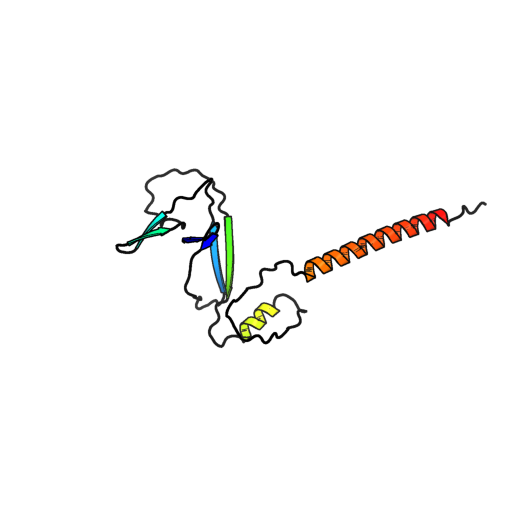942 4.046 -7.581 1.00 69.69 70 ASP A O 1
ATOM 566 N N . MET A 1 71 ? -11.052 2.041 -8.058 1.00 79.62 71 MET A N 1
ATOM 567 C CA . MET A 1 71 ? -10.614 1.792 -6.685 1.00 79.62 71 MET A CA 1
ATOM 568 C C . MET A 1 71 ? -9.249 2.445 -6.473 1.00 79.62 71 MET A C 1
ATOM 570 O O . MET A 1 71 ? -8.285 2.109 -7.166 1.00 79.62 71 MET A O 1
ATOM 574 N N . ASN A 1 72 ? -9.141 3.364 -5.514 1.00 86.00 72 ASN A N 1
ATOM 575 C CA . ASN A 1 72 ? -7.869 3.987 -5.166 1.00 86.00 72 ASN A CA 1
ATOM 576 C C . ASN A 1 72 ? -7.159 3.210 -4.045 1.00 86.00 72 ASN A C 1
ATOM 578 O O . ASN A 1 72 ? -7.756 2.797 -3.056 1.00 86.00 72 ASN A O 1
ATOM 582 N N . ILE A 1 73 ? -5.859 2.989 -4.213 1.00 85.06 73 ILE A N 1
ATOM 583 C CA . ILE A 1 73 ? -5.003 2.324 -3.227 1.00 85.06 73 ILE A CA 1
ATOM 584 C C . ILE A 1 73 ? -3.798 3.225 -3.008 1.00 85.06 73 ILE A C 1
ATOM 586 O O . ILE A 1 73 ? -3.147 3.625 -3.973 1.00 85.06 73 ILE A O 1
ATOM 590 N N . SER A 1 74 ? -3.499 3.555 -1.754 1.00 87.12 74 SER A N 1
ATOM 591 C CA . SER A 1 74 ? -2.329 4.353 -1.394 1.00 87.12 74 SER A CA 1
ATOM 592 C C . SER A 1 74 ? -1.493 3.642 -0.343 1.00 87.12 74 SER A C 1
ATOM 594 O O . SER A 1 74 ? -2.036 3.204 0.671 1.00 87.12 74 SER A O 1
ATOM 596 N N . GLN A 1 75 ? -0.183 3.575 -0.557 1.00 81.75 75 GLN A N 1
ATOM 597 C CA . GLN A 1 75 ? 0.762 3.052 0.424 1.00 81.75 75 GLN A CA 1
ATOM 598 C C . GLN A 1 75 ? 1.940 4.006 0.584 1.00 81.75 75 GLN A C 1
ATOM 600 O O . GLN A 1 75 ? 2.485 4.493 -0.404 1.00 81.75 75 GLN A O 1
ATOM 605 N N . GLU A 1 76 ? 2.335 4.252 1.829 1.00 84.38 76 GLU A N 1
ATOM 606 C CA . GLU A 1 76 ? 3.514 5.044 2.167 1.00 84.38 76 GLU A CA 1
ATOM 607 C C . GLU A 1 76 ? 4.707 4.129 2.457 1.00 84.38 76 GLU A C 1
ATOM 609 O O . GLU A 1 76 ? 4.580 3.113 3.145 1.00 84.38 76 GLU A O 1
ATOM 614 N N . ILE A 1 77 ? 5.868 4.483 1.911 1.00 85.00 77 ILE A N 1
ATOM 615 C CA . ILE A 1 77 ? 7.135 3.778 2.099 1.00 85.00 77 ILE A CA 1
ATOM 616 C C . ILE A 1 77 ? 8.186 4.796 2.533 1.00 85.00 77 ILE A C 1
ATOM 618 O O . ILE A 1 77 ? 8.363 5.828 1.886 1.00 85.00 77 ILE A O 1
ATOM 622 N N . LEU A 1 78 ? 8.907 4.483 3.609 1.00 84.44 78 LEU A N 1
ATOM 623 C CA . LEU A 1 78 ? 10.049 5.267 4.068 1.00 84.44 78 LEU A CA 1
ATOM 624 C C . LEU A 1 78 ? 11.330 4.731 3.424 1.00 84.44 78 LEU A C 1
ATOM 626 O O . LEU A 1 78 ? 11.664 3.554 3.576 1.00 84.44 78 LEU A O 1
ATOM 630 N N . VAL A 1 79 ? 12.057 5.593 2.721 1.00 84.19 79 VAL A N 1
ATOM 631 C CA . VAL A 1 79 ? 13.313 5.244 2.053 1.00 84.19 79 VAL A CA 1
ATOM 632 C C . VAL A 1 79 ? 14.465 5.869 2.830 1.00 84.19 79 VAL A C 1
ATOM 634 O O . VAL A 1 79 ? 14.669 7.079 2.781 1.00 84.19 79 VAL A O 1
ATOM 637 N N . LEU A 1 80 ? 15.196 5.031 3.569 1.00 81.56 80 LEU A N 1
ATOM 638 C CA . LEU A 1 80 ? 16.325 5.434 4.409 1.00 81.56 80 LEU A CA 1
ATOM 639 C C . LEU A 1 80 ? 17.656 5.097 3.736 1.00 81.56 80 LEU A C 1
ATOM 641 O O . LEU A 1 80 ? 17.823 4.011 3.176 1.00 81.56 80 LEU A O 1
ATOM 645 N N . ASP A 1 81 ? 18.613 6.014 3.848 1.00 79.50 81 ASP A N 1
ATOM 646 C CA . ASP A 1 81 ? 19.996 5.770 3.451 1.00 79.50 81 ASP A CA 1
ATOM 647 C C . ASP A 1 81 ? 20.716 4.932 4.530 1.00 79.50 81 ASP A C 1
ATOM 649 O O . ASP A 1 81 ? 20.362 4.946 5.714 1.00 79.50 81 ASP A O 1
ATOM 653 N N . PHE A 1 82 ? 21.743 4.175 4.130 1.00 70.06 82 PHE A N 1
ATOM 654 C CA . PHE A 1 82 ? 22.526 3.354 5.059 1.00 70.06 82 PHE A CA 1
ATOM 655 C C . PHE A 1 82 ? 23.184 4.235 6.142 1.00 70.06 82 PHE A C 1
ATOM 657 O O . PHE A 1 82 ? 24.117 4.979 5.849 1.00 70.06 82 PHE A O 1
ATOM 664 N N . GLY A 1 83 ? 22.707 4.132 7.391 1.00 68.81 83 GLY A N 1
ATOM 665 C CA . GLY A 1 83 ? 23.200 4.892 8.553 1.00 68.81 83 GLY A CA 1
ATOM 666 C C . GLY A 1 83 ? 22.158 5.780 9.251 1.00 68.81 83 GLY A C 1
ATOM 667 O O . GLY A 1 83 ? 22.443 6.294 10.330 1.00 68.81 83 GLY A O 1
ATOM 668 N N . ASP A 1 84 ? 20.949 5.925 8.693 1.00 66.50 84 ASP A N 1
ATOM 669 C CA . ASP A 1 84 ? 19.875 6.785 9.235 1.00 66.50 84 ASP A CA 1
ATOM 670 C C . ASP A 1 84 ? 18.869 6.026 10.137 1.00 66.50 84 ASP A C 1
ATOM 672 O O . ASP A 1 84 ? 17.672 6.304 10.204 1.00 66.50 84 ASP A O 1
ATOM 676 N N . GLU A 1 85 ? 19.354 5.002 10.846 1.00 65.75 85 GLU A N 1
ATOM 677 C CA . GLU A 1 85 ? 18.534 4.085 11.656 1.00 65.75 85 GLU A CA 1
ATOM 678 C C . GLU A 1 85 ? 17.824 4.771 12.835 1.00 65.75 85 GLU A C 1
ATOM 680 O O . GLU A 1 85 ? 16.767 4.319 13.278 1.00 65.75 85 GLU A O 1
ATOM 685 N N . ARG A 1 86 ? 18.347 5.908 13.309 1.00 62.09 86 ARG A N 1
ATOM 686 C CA . ARG A 1 86 ? 17.779 6.662 14.440 1.00 62.09 86 ARG A CA 1
ATOM 687 C C . ARG A 1 86 ? 16.404 7.247 14.121 1.00 62.09 86 ARG A C 1
ATOM 689 O O . ARG A 1 86 ? 15.525 7.241 14.980 1.00 62.09 86 ARG A O 1
ATOM 696 N N . GLN A 1 87 ? 16.183 7.662 12.877 1.00 59.03 87 GLN A N 1
ATOM 697 C CA . GLN A 1 87 ? 14.924 8.277 12.468 1.00 59.03 87 GLN A CA 1
ATOM 698 C C . GLN A 1 87 ? 13.775 7.253 12.440 1.00 59.03 87 GLN A C 1
ATOM 700 O O . GLN A 1 87 ? 12.647 7.583 12.796 1.00 59.03 87 GLN A O 1
ATOM 705 N N . SER A 1 88 ? 14.063 5.978 12.150 1.00 59.91 88 SER A N 1
ATOM 706 C CA . SER A 1 88 ? 13.057 4.902 12.178 1.00 59.91 88 SER A CA 1
ATOM 707 C C . SER A 1 88 ? 12.410 4.711 13.561 1.00 59.91 88 SER A C 1
ATOM 709 O O . SER A 1 88 ? 11.208 4.455 13.656 1.00 59.91 88 SER A O 1
ATOM 711 N N . THR A 1 89 ? 13.173 4.913 14.643 1.00 60.19 89 THR A N 1
ATOM 712 C CA . THR A 1 89 ? 12.666 4.771 16.017 1.00 60.19 89 THR A CA 1
ATOM 713 C C . THR A 1 89 ? 11.793 5.937 16.471 1.00 60.19 89 THR A C 1
ATOM 715 O O . THR A 1 89 ? 10.888 5.724 17.275 1.00 60.19 89 THR A O 1
ATOM 718 N N . ASP A 1 90 ? 12.002 7.144 15.942 1.00 58.66 90 ASP A N 1
ATOM 719 C CA . ASP A 1 90 ? 11.238 8.335 16.337 1.00 58.66 90 ASP A CA 1
ATOM 720 C C . ASP A 1 90 ? 9.855 8.393 15.661 1.00 58.66 90 ASP A C 1
ATOM 722 O O . ASP A 1 90 ? 8.874 8.814 16.283 1.00 58.66 90 ASP A O 1
ATOM 726 N N . PHE A 1 91 ? 9.736 7.888 14.427 1.00 54.59 91 PHE A N 1
ATOM 727 C CA . PHE A 1 91 ? 8.448 7.762 13.731 1.00 54.59 91 PHE A CA 1
ATOM 728 C C . PHE A 1 91 ? 7.574 6.643 14.314 1.00 54.59 91 PHE A C 1
ATOM 730 O O . PHE A 1 91 ? 6.399 6.875 14.586 1.00 54.59 91 PHE A O 1
ATOM 737 N N . LEU A 1 92 ? 8.145 5.469 14.618 1.00 55.88 92 LEU A N 1
ATOM 738 C CA . LEU A 1 92 ? 7.411 4.376 15.281 1.00 55.88 92 LEU A CA 1
ATOM 739 C C . LEU A 1 92 ? 6.957 4.732 16.705 1.00 55.88 92 LEU A C 1
ATOM 741 O O . LEU A 1 92 ? 6.028 4.126 17.232 1.00 55.88 92 LEU A O 1
ATOM 745 N N . ARG A 1 93 ? 7.616 5.707 17.339 1.00 52.69 93 ARG A N 1
ATOM 746 C CA . ARG A 1 93 ? 7.318 6.161 18.701 1.00 52.69 93 ARG A CA 1
ATOM 747 C C . ARG A 1 93 ? 6.303 7.308 18.751 1.00 52.69 93 ARG A C 1
ATOM 749 O O . ARG A 1 93 ? 5.729 7.544 19.815 1.00 52.69 93 ARG A O 1
ATOM 756 N N . SER A 1 94 ? 6.055 7.995 17.630 1.00 49.66 94 SER A N 1
ATOM 757 C CA . SER A 1 94 ? 5.004 9.022 17.542 1.00 49.66 94 SER A CA 1
ATOM 758 C C . SER A 1 94 ? 3.589 8.433 17.558 1.00 49.66 94 SER A C 1
ATOM 760 O O . SER A 1 94 ? 2.666 9.105 18.017 1.00 49.66 94 SER A O 1
ATOM 762 N N . ASP A 1 95 ? 3.421 7.155 17.202 1.00 49.81 95 ASP A N 1
ATOM 763 C CA . ASP A 1 95 ? 2.173 6.414 17.402 1.00 49.81 95 ASP A CA 1
ATOM 764 C C . ASP A 1 95 ? 2.174 5.666 18.755 1.00 49.81 95 ASP A C 1
ATOM 766 O O . ASP A 1 95 ? 2.450 4.474 18.856 1.00 49.81 95 ASP A O 1
ATOM 770 N N . LYS A 1 96 ? 1.781 6.399 19.808 1.00 41.09 96 LYS A N 1
ATOM 771 C CA . LYS A 1 96 ? 1.470 5.991 21.203 1.00 41.09 96 LYS A CA 1
ATOM 772 C C . LYS A 1 96 ? 2.620 5.703 22.201 1.00 41.09 96 LYS A C 1
ATOM 774 O O . LYS A 1 96 ? 3.543 4.938 21.937 1.00 41.09 96 LYS A O 1
ATOM 779 N N . PRO A 1 97 ? 2.470 6.176 23.464 1.00 42.12 97 P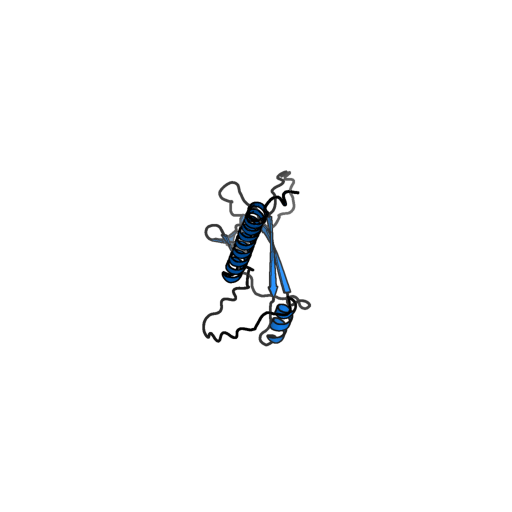RO A N 1
ATOM 780 C CA . PRO A 1 97 ? 3.301 5.758 24.587 1.00 42.12 97 PRO A CA 1
ATOM 781 C C . PRO A 1 97 ? 2.809 4.399 25.115 1.00 42.12 97 PRO A C 1
ATOM 783 O O . PRO A 1 97 ? 1.697 4.303 25.633 1.00 42.12 97 PRO A O 1
ATOM 786 N N . GLY A 1 98 ? 3.625 3.344 25.007 1.00 43.19 98 GLY A N 1
ATOM 787 C CA . GLY A 1 98 ? 3.372 2.089 25.736 1.00 43.19 98 GLY A CA 1
ATOM 788 C C . GLY A 1 98 ? 3.739 0.765 25.059 1.00 43.19 98 GLY A C 1
ATOM 789 O O . GLY A 1 98 ? 3.356 -0.276 25.583 1.00 43.19 98 GLY A O 1
ATOM 790 N N . GLY A 1 99 ? 4.450 0.758 23.929 1.00 37.09 99 GLY A N 1
ATOM 791 C CA . GLY A 1 99 ? 4.923 -0.479 23.294 1.00 37.09 99 GLY A CA 1
ATOM 792 C C . GLY A 1 99 ? 6.351 -0.833 23.709 1.00 37.09 99 GLY A C 1
ATOM 793 O O . GLY A 1 99 ? 7.287 -0.107 23.391 1.00 37.09 99 GLY A O 1
ATOM 794 N N . THR A 1 100 ? 6.525 -1.934 24.435 1.00 35.09 100 THR A N 1
ATOM 795 C CA . THR A 1 100 ? 7.825 -2.486 24.836 1.00 35.09 100 THR A CA 1
ATOM 796 C C . THR A 1 100 ? 8.603 -2.945 23.599 1.00 35.09 100 THR A C 1
ATOM 798 O O . THR A 1 100 ? 8.128 -3.802 22.856 1.00 35.09 100 THR A O 1
ATOM 801 N N . ALA A 1 101 ? 9.798 -2.393 23.379 1.00 39.62 101 ALA A N 1
ATOM 802 C CA . ALA A 1 101 ? 10.723 -2.880 22.362 1.00 39.62 101 ALA A CA 1
ATOM 803 C C . ALA A 1 101 ? 11.145 -4.315 22.714 1.00 39.62 101 ALA A C 1
ATOM 805 O O . ALA A 1 101 ? 11.769 -4.549 23.748 1.00 39.62 101 ALA A O 1
ATOM 806 N N . SER A 1 102 ? 10.776 -5.282 21.875 1.00 37.56 102 SER A N 1
ATOM 807 C CA . SER A 1 102 ? 11.342 -6.626 21.930 1.00 37.56 102 SER A CA 1
ATOM 808 C C . SER A 1 102 ? 12.442 -6.699 20.880 1.00 37.56 102 SER A C 1
ATOM 810 O O . SER A 1 102 ? 12.175 -6.836 19.688 1.00 37.56 102 SER A O 1
ATOM 812 N N . GLU A 1 103 ? 13.685 -6.555 21.337 1.00 42.50 103 GLU A N 1
ATOM 813 C CA . GLU A 1 103 ? 14.866 -6.903 20.555 1.00 42.50 103 GLU A CA 1
ATOM 814 C C . GLU A 1 103 ? 14.796 -8.396 20.223 1.00 42.50 103 GLU A C 1
ATOM 816 O O . GLU A 1 103 ? 14.967 -9.257 21.087 1.00 42.50 103 GLU A O 1
ATOM 821 N N . THR A 1 104 ? 14.529 -8.715 18.960 1.00 33.97 104 THR A N 1
ATOM 822 C CA . THR A 1 104 ? 14.751 -10.058 18.430 1.00 33.97 104 THR A CA 1
ATOM 823 C C . THR A 1 104 ? 15.996 -10.009 17.558 1.00 33.97 104 THR A C 1
ATOM 825 O O . THR A 1 104 ? 16.001 -9.485 16.451 1.00 33.97 104 THR A O 1
ATOM 828 N N . ASN A 1 105 ? 17.090 -10.538 18.105 1.00 40.88 105 ASN A N 1
ATOM 829 C CA . ASN A 1 105 ? 18.268 -10.905 17.334 1.00 40.88 105 ASN A CA 1
ATOM 830 C C . ASN A 1 105 ? 17.870 -12.037 16.382 1.00 40.88 105 ASN A C 1
ATOM 832 O O . ASN A 1 105 ? 17.655 -13.154 16.846 1.00 40.88 105 ASN A O 1
ATOM 836 N N . PHE A 1 106 ? 17.795 -11.776 15.079 1.00 34.09 106 PHE A N 1
ATOM 837 C CA . PHE A 1 106 ? 17.755 -12.830 14.067 1.00 34.09 106 PHE A CA 1
ATOM 838 C C . PHE A 1 106 ? 18.603 -12.423 12.865 1.00 34.09 106 PHE A C 1
ATOM 840 O O . PHE A 1 106 ? 18.239 -11.564 12.066 1.00 34.09 106 PHE A O 1
ATOM 847 N N . GLY A 1 107 ? 19.782 -13.039 12.778 1.00 36.41 107 GLY A N 1
ATOM 848 C CA . GLY A 1 107 ? 20.569 -13.057 11.558 1.00 36.41 107 GLY A CA 1
ATOM 849 C C . GLY A 1 107 ? 19.870 -13.913 10.505 1.00 36.41 107 GLY A C 1
ATOM 850 O O . GLY A 1 107 ? 19.419 -15.015 10.806 1.00 36.41 107 GLY A O 1
ATOM 851 N N . GLY A 1 108 ? 19.837 -13.403 9.275 1.00 37.16 108 GLY A N 1
ATOM 852 C CA . GLY A 1 108 ? 19.400 -14.136 8.090 1.00 37.16 108 GLY A CA 1
ATOM 853 C C . GLY A 1 108 ? 18.079 -13.637 7.508 1.00 37.16 108 GLY A C 1
ATOM 854 O O . GLY A 1 108 ? 17.025 -13.834 8.090 1.00 37.16 108 GLY A O 1
ATOM 855 N N . GLU A 1 109 ? 18.194 -13.081 6.300 1.00 33.16 109 GLU A N 1
ATOM 856 C CA . GLU A 1 109 ? 17.146 -12.871 5.290 1.00 33.16 109 GLU A CA 1
ATOM 857 C C . GLU A 1 109 ? 16.293 -11.589 5.375 1.00 33.16 109 GLU A C 1
ATOM 859 O O . GLU A 1 109 ? 15.539 -11.303 6.299 1.00 33.16 109 GLU A O 1
ATOM 864 N N . LYS A 1 110 ? 16.469 -10.776 4.326 1.00 42.66 110 LYS A N 1
ATOM 865 C CA . LYS A 1 110 ? 15.836 -9.482 4.081 1.00 42.66 110 LYS A CA 1
ATOM 866 C C . LYS A 1 110 ? 14.408 -9.700 3.587 1.00 42.66 110 LYS A C 1
ATOM 868 O O . LYS A 1 110 ? 14.195 -9.834 2.387 1.00 42.66 110 LYS A O 1
ATOM 873 N N . THR A 1 111 ? 13.433 -9.648 4.484 1.00 34.97 111 THR A N 1
ATOM 874 C CA . THR A 1 111 ? 12.040 -9.358 4.121 1.00 34.97 111 THR A CA 1
ATOM 875 C C . THR A 1 111 ? 11.474 -8.370 5.126 1.00 34.97 111 THR A C 1
ATOM 877 O O . THR A 1 111 ? 11.131 -8.724 6.251 1.00 34.97 111 THR A O 1
ATOM 880 N N . VAL A 1 112 ? 11.417 -7.104 4.717 1.00 40.88 112 VAL A N 1
ATOM 881 C CA . VAL A 1 112 ? 10.762 -6.028 5.460 1.00 40.88 112 VAL A CA 1
ATOM 882 C C . VAL A 1 112 ? 9.255 -6.238 5.323 1.00 40.88 112 VAL A C 1
ATOM 884 O O . VAL A 1 112 ? 8.620 -5.755 4.390 1.00 40.88 112 VAL A O 1
ATOM 887 N N . THR A 1 113 ? 8.676 -7.021 6.229 1.00 34.69 113 THR A N 1
ATOM 888 C CA . THR A 1 113 ? 7.226 -7.061 6.427 1.00 34.69 113 THR A CA 1
ATOM 889 C C . THR A 1 113 ? 6.847 -5.830 7.241 1.00 34.69 113 THR A C 1
ATOM 891 O O . THR A 1 113 ? 6.875 -5.856 8.472 1.00 34.69 113 THR A O 1
ATOM 894 N N . ILE A 1 114 ? 6.552 -4.727 6.547 1.00 43.44 114 ILE A N 1
ATOM 895 C CA . ILE A 1 114 ? 5.857 -3.592 7.154 1.00 43.44 114 ILE A CA 1
ATOM 896 C C . ILE A 1 114 ? 4.526 -4.122 7.669 1.00 43.44 114 ILE A C 1
ATOM 898 O O . ILE A 1 114 ? 3.759 -4.753 6.943 1.00 43.44 114 ILE A O 1
ATOM 902 N N . VAL A 1 115 ? 4.327 -3.904 8.961 1.00 44.72 115 VAL A N 1
ATOM 903 C CA . VAL A 1 115 ? 3.159 -4.281 9.739 1.00 44.72 115 VAL A CA 1
ATOM 904 C C . VAL A 1 115 ? 1.941 -3.571 9.151 1.00 44.72 115 VAL A C 1
ATOM 906 O O . VAL A 1 115 ? 1.583 -2.467 9.542 1.00 44.72 115 VAL A O 1
ATOM 909 N N . GLU A 1 116 ? 1.275 -4.230 8.211 1.00 42.34 116 GLU A N 1
ATOM 910 C CA . GLU A 1 116 ? -0.176 -4.171 8.128 1.00 42.34 116 GLU A CA 1
ATOM 911 C C . GLU A 1 116 ? -0.694 -4.443 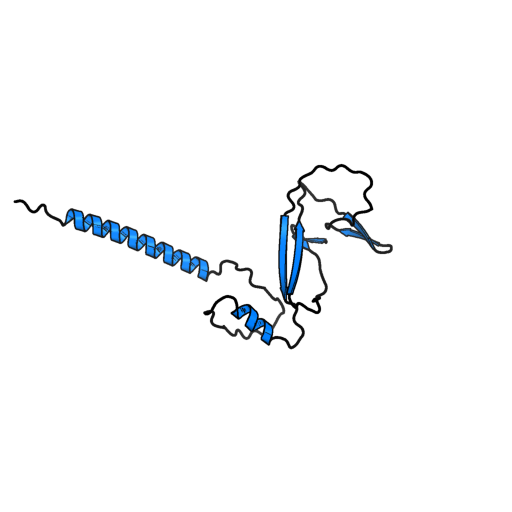9.553 1.00 42.34 116 GLU A C 1
ATOM 913 O O . GLU A 1 116 ? -0.199 -5.385 10.191 1.00 42.34 116 GLU A O 1
ATOM 918 N N . PRO A 1 117 ? -1.635 -3.664 10.120 1.00 52.12 117 PRO A N 1
ATOM 919 C CA . PRO A 1 117 ? -2.253 -4.003 11.394 1.00 52.12 117 PRO A CA 1
ATOM 920 C C . PRO A 1 117 ? -3.208 -5.183 11.172 1.00 52.12 117 PRO A C 1
ATOM 922 O O . PRO A 1 117 ? -4.400 -5.118 11.460 1.00 52.12 117 PRO A O 1
ATOM 925 N N . CYS A 1 118 ? -2.683 -6.288 10.642 1.00 48.97 118 CYS A N 1
ATOM 926 C CA . CYS A 1 118 ? -3.280 -7.597 10.727 1.00 48.97 118 CYS A CA 1
ATOM 927 C C . CYS A 1 118 ? -3.644 -7.796 12.196 1.00 48.97 118 CYS A C 1
ATOM 929 O O . CYS A 1 118 ? -2.769 -7.611 13.052 1.00 48.97 118 CYS A O 1
ATOM 931 N N . PRO A 1 119 ? -4.909 -8.119 12.520 1.00 50.84 119 PRO A N 1
ATOM 932 C CA . PRO A 1 119 ? -5.334 -8.310 13.893 1.00 50.84 119 PRO A CA 1
ATOM 933 C C . PRO A 1 119 ? -4.431 -9.372 14.502 1.00 50.84 119 PRO A C 1
ATOM 935 O O . PRO A 1 119 ? -4.536 -10.563 14.206 1.00 50.84 119 PRO A O 1
ATOM 938 N N . SER A 1 120 ? -3.474 -8.918 15.310 1.00 61.16 120 SER A N 1
ATOM 939 C CA . SER A 1 120 ? -2.536 -9.824 15.938 1.00 61.16 120 SER A CA 1
ATOM 940 C C . SER A 1 120 ? -3.363 -10.774 16.794 1.00 61.16 120 SER A C 1
ATOM 942 O O . SER A 1 120 ? -4.407 -10.397 17.338 1.00 61.16 120 SER A O 1
ATOM 944 N N . LYS A 1 121 ? -2.920 -12.024 16.925 1.00 60.19 121 LYS A N 1
ATOM 945 C CA . LYS A 1 121 ? -3.608 -13.025 17.756 1.00 60.19 121 LYS A CA 1
ATOM 946 C C . LYS A 1 121 ? -3.935 -12.466 19.154 1.00 60.19 121 LYS A C 1
ATOM 948 O O . LYS A 1 121 ? -4.967 -12.803 19.717 1.00 60.19 121 LYS A O 1
ATOM 953 N N . GLY A 1 122 ? -3.116 -11.539 19.665 1.00 73.62 122 GLY A N 1
ATOM 954 C CA . GLY A 1 122 ? -3.369 -10.801 20.904 1.00 73.62 122 GLY A CA 1
ATOM 955 C C . GLY A 1 122 ? -4.604 -9.892 20.873 1.00 73.62 122 GLY A C 1
ATOM 956 O O . GLY A 1 122 ? -5.368 -9.904 21.833 1.00 73.62 122 GLY A O 1
ATOM 957 N N . SER A 1 123 ? -4.848 -9.156 19.783 1.00 76.69 123 SER A N 1
ATOM 958 C CA . SER A 1 123 ? -6.017 -8.269 19.640 1.00 76.69 123 SER A CA 1
ATOM 959 C C . SER A 1 123 ? -7.336 -9.048 19.714 1.00 76.69 123 SER A C 1
ATOM 961 O O . SER A 1 123 ? -8.246 -8.683 20.460 1.00 76.69 123 SER A O 1
ATOM 963 N N . VAL A 1 124 ? -7.408 -10.191 19.024 1.00 77.88 124 VAL A N 1
ATOM 964 C CA . VAL A 1 124 ? -8.598 -11.059 19.033 1.00 77.88 124 VAL A CA 1
ATOM 965 C C . VAL A 1 124 ? -8.794 -11.726 20.400 1.00 77.88 124 VAL A C 1
ATOM 967 O O . VAL A 1 124 ? -9.922 -11.813 20.883 1.00 77.88 124 VAL A O 1
ATOM 970 N N . LEU A 1 125 ? -7.709 -12.147 21.061 1.00 81.50 125 LEU A N 1
ATOM 971 C CA . LEU A 1 125 ? -7.769 -12.720 22.411 1.00 81.50 125 LEU A CA 1
ATOM 972 C C . LEU A 1 125 ? -8.253 -11.699 23.450 1.00 81.50 125 LEU A C 1
ATOM 974 O O . LEU A 1 125 ? -9.104 -12.031 24.270 1.00 81.50 125 LEU A O 1
ATOM 978 N N . LEU A 1 126 ? -7.764 -10.457 23.396 1.00 88.56 126 LEU A N 1
ATOM 979 C CA . LEU A 1 126 ? -8.206 -9.368 24.275 1.00 88.56 126 LEU A CA 1
ATOM 980 C C . LEU A 1 126 ? -9.697 -9.070 24.099 1.00 88.56 126 LEU A C 1
ATOM 982 O O . LEU A 1 126 ? -10.418 -8.971 25.093 1.00 88.56 126 LEU A O 1
ATOM 986 N N . LEU A 1 127 ? -10.167 -8.986 22.850 1.00 88.44 127 LEU A N 1
ATOM 987 C CA . LEU A 1 127 ? -11.584 -8.782 22.555 1.00 88.44 127 LEU A CA 1
ATOM 988 C C . LEU A 1 127 ? -12.434 -9.951 23.074 1.00 88.44 127 LEU A C 1
ATOM 990 O O . LEU A 1 127 ? -13.456 -9.731 23.719 1.00 88.44 127 LEU A O 1
ATOM 994 N N . GLY A 1 128 ? -11.979 -11.190 22.865 1.00 91.94 128 GLY A N 1
ATOM 995 C CA . GLY A 1 128 ? -12.651 -12.389 23.368 1.00 91.94 128 GLY A CA 1
ATOM 996 C C . GLY A 1 128 ? -12.757 -12.421 24.895 1.00 91.94 128 GLY A C 1
ATOM 997 O O . GLY A 1 128 ? -13.836 -12.677 25.431 1.00 91.94 128 GLY A O 1
ATOM 998 N N . VAL A 1 129 ? -11.670 -12.103 25.607 1.00 95.88 129 VAL A N 1
ATOM 999 C CA . VAL A 1 129 ? -11.652 -12.031 27.079 1.00 95.88 129 VAL A CA 1
ATOM 1000 C C . VAL A 1 129 ? -12.573 -10.920 27.585 1.00 95.88 129 VAL A C 1
ATOM 1002 O O . VAL A 1 129 ? -13.355 -11.153 28.507 1.00 95.88 129 VAL A O 1
ATOM 1005 N N . ALA A 1 130 ? -12.541 -9.737 26.966 1.00 95.75 130 ALA A N 1
ATOM 1006 C CA . ALA A 1 130 ? -13.422 -8.630 27.331 1.00 95.75 130 ALA A CA 1
ATOM 1007 C C . ALA A 1 130 ? -14.905 -8.997 27.141 1.00 95.75 130 ALA A C 1
ATOM 1009 O O . AL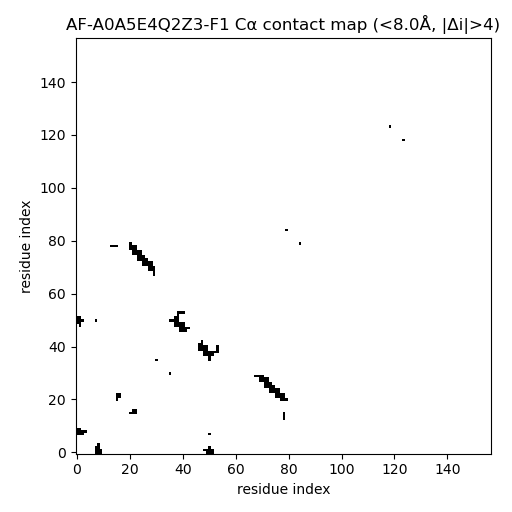A A 1 130 ? -15.712 -8.794 28.051 1.00 95.75 130 ALA A O 1
ATOM 1010 N N . CYS A 1 131 ? -15.261 -9.605 26.006 1.00 95.75 131 CYS A N 1
ATOM 1011 C CA . CYS A 1 131 ? -16.619 -10.086 25.752 1.00 95.75 131 CYS A CA 1
ATOM 1012 C C . CYS A 1 131 ? -17.054 -11.153 26.768 1.00 95.75 131 CYS A C 1
ATOM 1014 O O . CYS A 1 131 ? -18.162 -11.069 27.298 1.00 95.75 131 CYS A O 1
ATOM 1016 N N . ALA A 1 132 ? -16.191 -12.121 27.091 1.00 96.62 132 ALA A N 1
ATOM 1017 C CA . ALA A 1 132 ? -16.499 -13.159 28.073 1.00 96.62 132 ALA A CA 1
ATOM 1018 C C . ALA A 1 132 ? -16.754 -12.574 29.474 1.00 96.62 132 ALA A C 1
ATOM 1020 O O . ALA A 1 132 ? -17.727 -12.950 30.131 1.00 96.62 132 ALA A O 1
ATOM 1021 N N . LEU A 1 133 ? -15.935 -11.613 29.915 1.00 96.88 133 LEU A N 1
ATOM 1022 C CA . LEU A 1 133 ? -16.117 -10.931 31.200 1.00 96.88 133 LEU A CA 1
ATOM 1023 C C . LEU A 1 133 ? -17.436 -10.151 31.257 1.00 96.88 133 LEU A C 1
ATOM 1025 O O . LEU A 1 133 ? -18.146 -10.230 32.259 1.00 96.88 133 LEU A O 1
ATOM 1029 N N . LEU A 1 134 ? -17.801 -9.445 30.183 1.00 96.56 134 LEU A N 1
ATOM 1030 C CA . LEU A 1 134 ? -19.073 -8.720 30.112 1.00 96.56 134 LEU A CA 1
ATOM 1031 C C . LEU A 1 134 ? -20.279 -9.662 30.208 1.00 96.56 134 LEU A C 1
ATOM 1033 O O . LEU A 1 134 ? -21.221 -9.374 30.948 1.00 96.56 134 LEU A O 1
ATOM 1037 N N . VAL A 1 135 ? -20.239 -10.806 29.520 1.00 97.62 135 VAL A N 1
ATOM 1038 C CA . VAL A 1 135 ? -21.305 -11.819 29.590 1.00 97.62 135 VAL A CA 1
ATOM 1039 C C . VAL A 1 135 ? -21.414 -12.406 30.999 1.00 97.62 135 VAL A C 1
ATOM 1041 O O . VAL A 1 135 ? -22.520 -12.522 31.528 1.00 97.62 135 VAL A O 1
ATOM 1044 N N . LEU A 1 136 ? -20.288 -12.720 31.646 1.00 97.56 136 LEU A N 1
ATOM 1045 C CA . LEU A 1 136 ? -20.279 -13.227 33.022 1.00 97.56 136 LEU A CA 1
ATOM 1046 C C . LEU A 1 136 ? -20.868 -12.217 34.013 1.00 97.56 136 LEU A C 1
ATOM 1048 O O . LEU A 1 136 ? -21.702 -12.589 34.839 1.00 97.56 136 LEU A O 1
ATOM 1052 N N . LEU A 1 137 ? -20.491 -10.939 33.910 1.00 96.81 137 LEU A N 1
ATOM 1053 C CA . LEU A 1 137 ? -21.055 -9.874 34.743 1.00 96.81 137 LEU A CA 1
ATOM 1054 C C . LEU A 1 137 ? -22.562 -9.706 34.503 1.00 96.81 137 LEU A C 1
ATOM 1056 O O . LEU A 1 137 ? -23.328 -9.548 35.454 1.00 96.81 137 LEU A O 1
ATOM 1060 N N . TYR A 1 138 ? -23.016 -9.790 33.254 1.00 97.25 138 TYR A N 1
ATOM 1061 C CA . TYR A 1 138 ? -24.438 -9.706 32.920 1.00 97.25 138 TYR A CA 1
ATOM 1062 C C . TYR A 1 138 ? -25.247 -10.864 33.526 1.00 97.25 138 TYR A C 1
ATOM 1064 O O . TYR A 1 138 ? -26.266 -10.643 34.180 1.00 97.25 138 TYR A O 1
ATOM 1072 N N . ILE A 1 139 ? -24.763 -12.101 33.407 1.00 97.00 139 ILE A N 1
ATOM 1073 C CA . ILE A 1 139 ? -25.426 -13.266 34.013 1.00 97.00 139 ILE A CA 1
ATOM 1074 C C . ILE A 1 139 ? -25.421 -13.153 35.545 1.00 97.00 139 ILE A C 1
ATOM 1076 O O . ILE A 1 139 ? -26.448 -13.388 36.182 1.00 97.00 139 ILE A O 1
ATOM 1080 N N . ALA A 1 140 ? -24.300 -12.742 36.145 1.00 95.62 140 ALA A N 1
ATOM 1081 C CA . ALA A 1 140 ? -24.189 -12.563 37.591 1.00 95.62 140 ALA A CA 1
ATOM 1082 C C . ALA A 1 140 ? -25.133 -11.470 38.115 1.00 95.62 140 ALA A C 1
ATOM 1084 O O . ALA A 1 140 ? -25.779 -11.658 39.143 1.00 95.62 140 ALA A O 1
ATOM 1085 N N . THR A 1 141 ? -25.259 -10.343 37.409 1.00 95.19 141 THR A N 1
ATOM 1086 C CA . THR A 1 141 ? -26.190 -9.264 37.786 1.00 95.19 141 THR A CA 1
ATOM 1087 C C . THR A 1 141 ? -27.642 -9.716 37.703 1.00 95.19 141 THR A C 1
ATOM 1089 O O . THR A 1 141 ? -28.402 -9.460 38.638 1.00 95.19 141 THR A O 1
ATOM 1092 N N . ILE A 1 142 ? -28.018 -10.452 36.654 1.00 95.62 142 ILE A N 1
ATOM 1093 C CA . ILE A 1 142 ? -29.345 -11.066 36.530 1.00 95.62 142 ILE A CA 1
ATOM 1094 C C . ILE A 1 142 ? -29.601 -12.049 37.674 1.00 95.62 142 ILE A C 1
ATOM 1096 O O . ILE A 1 142 ? -30.649 -11.987 38.319 1.00 95.62 142 ILE A O 1
ATOM 1100 N N . PHE A 1 143 ? -28.648 -12.934 37.959 1.00 95.00 143 PHE A N 1
ATOM 1101 C CA . PHE A 1 143 ? -28.773 -13.910 39.036 1.00 95.00 143 PHE A CA 1
ATOM 1102 C C . PHE A 1 143 ? -28.922 -13.221 40.397 1.00 95.00 143 PHE A C 1
ATOM 1104 O O . PHE A 1 143 ? -29.858 -13.512 41.137 1.00 95.00 143 PHE A O 1
ATOM 1111 N N . CYS A 1 144 ? -28.077 -12.234 40.698 1.00 93.12 144 CYS A N 1
ATOM 1112 C CA . CYS A 1 144 ? -28.182 -11.417 41.905 1.00 93.12 144 CYS A CA 1
ATOM 1113 C C . CYS A 1 144 ? -29.517 -10.668 41.982 1.00 93.12 144 CYS A C 1
ATOM 1115 O O . CYS A 1 144 ? -30.084 -10.551 43.067 1.00 93.12 144 CYS A O 1
ATOM 1117 N N . TYR A 1 145 ? -30.042 -10.177 40.859 1.00 93.75 145 TYR A N 1
ATOM 1118 C CA . TYR A 1 145 ? -31.346 -9.521 40.802 1.00 93.75 145 TYR A CA 1
ATOM 1119 C C . TYR A 1 145 ? -32.485 -10.495 41.123 1.00 93.75 145 TYR A C 1
ATOM 1121 O O . TYR A 1 145 ? -33.330 -10.184 41.963 1.00 93.75 145 TYR A O 1
ATOM 1129 N N . TYR A 1 146 ? -32.488 -11.691 40.530 1.00 90.94 146 TYR A N 1
ATOM 1130 C CA . TYR A 1 146 ? -33.495 -12.714 40.816 1.00 90.94 146 TYR A CA 1
ATOM 1131 C C . TYR A 1 146 ? -33.398 -13.242 42.241 1.00 90.94 146 TYR A C 1
ATOM 1133 O O . TYR A 1 146 ? -34.426 -13.339 42.903 1.00 90.94 146 TYR A O 1
ATOM 1141 N N . MET A 1 147 ? -32.189 -13.505 42.741 1.00 87.38 147 MET A N 1
ATOM 1142 C CA . MET A 1 147 ? -31.975 -13.928 44.125 1.00 87.38 147 MET A CA 1
ATOM 1143 C C . MET A 1 147 ? -32.407 -12.841 45.106 1.00 87.38 147 MET A C 1
ATOM 1145 O O . MET A 1 147 ? -33.083 -13.147 46.080 1.00 87.38 147 MET A O 1
ATOM 1149 N N . ARG A 1 148 ? -32.112 -11.562 44.837 1.00 82.88 148 ARG A N 1
ATOM 1150 C CA . ARG A 1 148 ? -32.626 -10.447 45.650 1.00 82.88 148 ARG A CA 1
ATOM 1151 C C . ARG A 1 148 ? -34.146 -10.336 45.592 1.00 82.88 148 ARG A C 1
ATOM 1153 O O . ARG A 1 148 ? -34.757 -10.062 46.617 1.00 82.88 148 ARG A O 1
ATOM 1160 N N . LYS A 1 149 ? -34.753 -10.553 44.425 1.00 79.56 149 LYS A N 1
ATOM 1161 C CA . LYS A 1 149 ? -36.211 -10.522 44.248 1.00 79.56 149 LYS A CA 1
ATOM 1162 C C . LYS A 1 149 ? -36.907 -11.697 44.944 1.00 79.56 149 LYS A C 1
ATOM 1164 O O . LYS A 1 149 ? -37.987 -11.509 45.485 1.00 79.56 149 LYS A O 1
ATOM 1169 N N . TRP A 1 150 ? -36.296 -12.881 44.943 1.00 74.12 150 TRP A N 1
ATOM 1170 C CA . TRP A 1 150 ? -36.817 -14.087 45.599 1.00 74.12 150 TRP A CA 1
ATOM 1171 C C . TRP A 1 150 ? -36.591 -14.092 47.112 1.00 74.12 150 TRP A C 1
ATOM 1173 O O . TRP A 1 150 ? -37.454 -14.534 47.861 1.00 74.12 150 TRP A O 1
ATOM 1183 N N . MET A 1 151 ? -35.443 -13.591 47.568 1.00 67.06 151 MET A N 1
ATOM 1184 C CA . MET A 1 151 ? -35.060 -13.565 48.984 1.00 67.06 151 MET A CA 1
ATOM 1185 C C . MET A 1 151 ? -35.545 -12.313 49.720 1.00 67.06 151 MET A C 1
ATOM 1187 O O . MET A 1 151 ? -35.217 -12.159 50.890 1.00 67.06 151 MET A O 1
ATOM 1191 N N . ALA A 1 152 ? -36.282 -11.406 49.071 1.00 65.38 152 ALA A N 1
ATOM 1192 C CA . ALA A 1 152 ? -36.993 -10.324 49.743 1.00 65.38 152 ALA A CA 1
ATOM 1193 C C . ALA A 1 152 ? -38.389 -10.836 50.138 1.00 65.38 152 ALA A C 1
ATOM 1195 O O . ALA A 1 152 ? -39.289 -10.828 49.294 1.00 65.38 152 ALA A O 1
ATOM 1196 N N . PRO A 1 153 ? -38.611 -11.293 51.387 1.00 64.12 153 PRO A N 1
ATOM 1197 C CA . PRO A 1 153 ? -39.945 -11.670 51.818 1.00 64.12 153 PRO A CA 1
ATOM 1198 C C . PRO A 1 153 ? -40.807 -10.399 51.841 1.00 64.12 153 PRO A C 1
ATOM 1200 O O . PRO A 1 153 ? -40.294 -9.328 52.200 1.00 64.12 153 PRO A O 1
ATOM 1203 N N . PRO A 1 154 ? -42.109 -10.469 51.510 1.00 57.62 154 PRO A N 1
ATOM 1204 C CA . PRO A 1 154 ? -43.013 -9.387 51.857 1.00 57.62 154 PRO A CA 1
ATOM 1205 C C . PRO A 1 154 ? -42.920 -9.192 53.372 1.00 57.62 154 PRO A C 1
ATOM 1207 O O . PRO A 1 154 ? -43.177 -10.115 54.145 1.00 57.62 154 PRO A O 1
ATOM 1210 N N . LYS A 1 155 ? -42.506 -7.998 53.805 1.00 57.75 155 LYS A N 1
ATOM 1211 C CA . LYS A 1 155 ? -42.671 -7.579 55.197 1.00 57.75 155 LYS A CA 1
ATOM 1212 C C . LYS A 1 155 ? -44.179 -7.467 55.417 1.00 57.75 155 LYS A C 1
ATOM 1214 O O . LYS A 1 155 ? -44.770 -6.454 55.059 1.00 57.75 155 LYS A O 1
ATOM 1219 N N . HIS A 1 156 ? -44.800 -8.555 55.867 1.00 47.50 156 HIS A N 1
ATOM 1220 C CA . HIS A 1 156 ? -46.200 -8.570 56.263 1.00 47.50 156 HIS A CA 1
ATOM 1221 C C . HIS A 1 156 ? -46.337 -7.634 57.469 1.00 47.50 156 HIS A C 1
ATOM 1223 O O . HIS A 1 156 ? -45.626 -7.807 58.463 1.00 47.50 156 HIS A O 1
ATOM 1229 N N . LEU A 1 157 ? -47.163 -6.600 57.294 1.00 45.25 157 LEU A N 1
ATOM 1230 C CA . LEU A 1 157 ? -47.609 -5.667 58.330 1.00 45.25 157 LEU A CA 1
ATOM 1231 C C . LEU A 1 157 ? -48.538 -6.376 59.324 1.00 45.25 157 LEU A C 1
ATOM 1233 O O . LEU A 1 157 ? -49.206 -7.348 58.898 1.00 45.25 157 LEU A O 1
#

pLDDT: mean 72.46, std 19.54, range [33.16, 97.62]

InterPro domains:
  IPR001507 Zona pellucida domain [PS51034] (1-48)
  IPR052774 C. elegans Developmental and Neuronal Protein [PTHR47327] (4-76)

Organism: NCBI:txid189913

Solvent-accessible surface area (backbone atoms only — not comparable to full-atom values): 10650 Å² total; per-residue (Å²): 66,46,79,54,92,95,44,79,45,78,88,76,81,91,71,63,57,99,90,34,47,65,42,73,50,76,47,75,47,80,84,58,102,62,88,71,79,63,34,78,43,77,59,93,93,46,77,43,78,19,73,43,86,68,81,81,68,84,86,73,92,74,90,78,91,67,92,68,82,66,45,77,46,75,49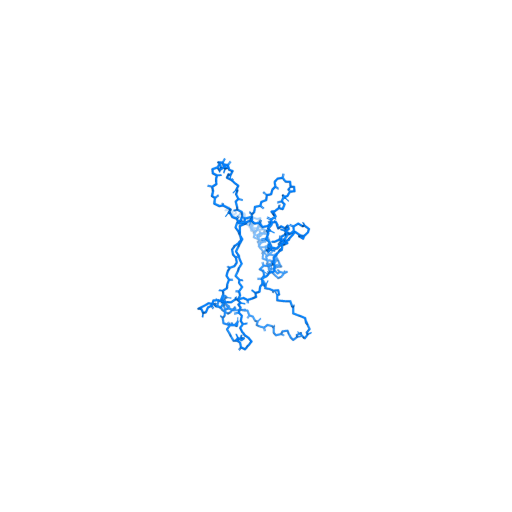,79,46,78,53,76,63,99,84,54,66,70,59,60,58,55,61,63,50,70,70,60,94,82,78,80,86,75,89,75,91,71,90,81,82,95,70,89,76,74,80,66,87,63,78,44,74,66,56,55,50,51,52,51,52,53,52,52,52,54,51,52,51,51,54,49,51,52,50,53,49,51,50,51,61,68,72,52,70,82,82,78,128